Protein AF-A0A354HS27-F1 (afdb_monomer_lite)

Sequence (86 aa):
NIVKNPRILIPPTLAGAILAPFATVAFKLVNNPYGAGMGTSGLVGQIMTFEAMGFTWPVLWKVLLLHFAAPAIISLVLSELLRKLG

pLDDT: mean 88.55, std 6.07, range [61.75, 94.81]

Radius of gyration: 14.51 Å; chains: 1; bounding box: 39×22×40 Å

Secondary structure (DSSP, 8-state):
-TTT-GGGGHHHHHHHHHHHHIIIIIS-----HHHHT-TT-HHHHHHHHHHHH-S-HHHHHHHIIIIIIHHHHHHHHHHHHHHHH-

Foldseek 3Di:
DCVVPVCLVVLLVVLCVVLVCCCCPVVNQDFDPVLVPPVPVVCSRLVRSCVVVHDDPVSVVVCCVRVPVSSVVSSVVVVVVVVVVD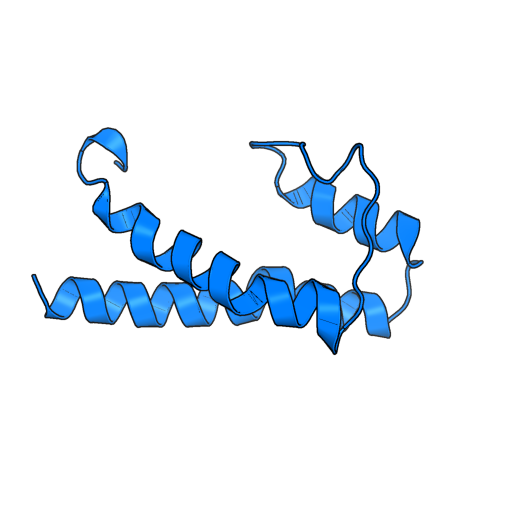

Structure (mmCIF, N/CA/C/O backbone):
data_AF-A0A354HS27-F1
#
_entry.id   AF-A0A354HS27-F1
#
loop_
_atom_site.group_PDB
_atom_site.id
_atom_site.type_symbol
_atom_site.label_atom_id
_atom_site.label_alt_id
_atom_site.label_comp_id
_atom_site.label_asym_id
_atom_site.label_entity_id
_atom_site.label_seq_id
_atom_site.pdbx_PDB_ins_code
_atom_site.Cartn_x
_atom_site.Cartn_y
_atom_site.Cartn_z
_atom_site.occupancy
_atom_site.B_iso_or_equiv
_atom_site.auth_seq_id
_atom_site.auth_comp_id
_atom_site.auth_asym_id
_atom_site.auth_atom_id
_atom_site.pdbx_PDB_model_num
ATOM 1 N N . ASN A 1 1 ? -6.559 9.029 18.109 1.00 68.00 1 ASN A N 1
ATOM 2 C CA . ASN A 1 1 ? -7.731 8.423 17.439 1.00 68.00 1 ASN A CA 1
ATOM 3 C C . ASN A 1 1 ? -7.614 6.897 17.420 1.00 68.00 1 ASN A C 1
ATOM 5 O O . ASN A 1 1 ? -8.402 6.262 18.097 1.00 68.00 1 ASN A O 1
ATOM 9 N N . ILE A 1 2 ? -6.552 6.313 16.838 1.00 82.31 2 ILE A N 1
ATOM 10 C CA . ILE A 1 2 ? -6.250 4.861 16.948 1.00 82.31 2 ILE A CA 1
ATOM 11 C C . ILE A 1 2 ? -6.098 4.404 18.407 1.00 82.31 2 ILE A C 1
ATOM 13 O O . ILE A 1 2 ? -6.702 3.423 18.812 1.00 82.31 2 ILE A O 1
ATOM 17 N N . VAL A 1 3 ? -5.369 5.173 19.224 1.00 84.44 3 VAL A N 1
ATOM 18 C CA . VAL A 1 3 ? -5.200 4.899 20.666 1.00 84.44 3 VAL A CA 1
ATOM 19 C C . VAL A 1 3 ? -6.539 4.855 21.421 1.00 84.44 3 VAL A C 1
ATOM 21 O O . VAL A 1 3 ? -6.667 4.137 22.401 1.00 84.44 3 VAL A O 1
ATOM 24 N N . LYS A 1 4 ? -7.551 5.608 20.960 1.00 85.88 4 LYS A N 1
ATOM 25 C CA . LYS A 1 4 ? -8.888 5.649 21.580 1.00 85.88 4 LYS A CA 1
ATOM 26 C C . LYS A 1 4 ? -9.826 4.571 21.027 1.00 85.88 4 LYS A C 1
ATOM 28 O O . LYS A 1 4 ? -10.708 4.119 21.742 1.00 85.88 4 LYS A O 1
ATOM 33 N N . ASN A 1 5 ? -9.652 4.173 19.768 1.00 86.00 5 ASN A N 1
ATOM 34 C CA . ASN A 1 5 ? -10.404 3.091 19.147 1.00 86.00 5 ASN A CA 1
ATOM 35 C C . ASN A 1 5 ? -9.498 2.305 18.181 1.00 86.00 5 ASN A C 1
ATOM 37 O O . ASN A 1 5 ? -9.394 2.674 17.009 1.00 86.00 5 ASN A O 1
ATOM 41 N N . PRO A 1 6 ? -8.865 1.209 18.638 1.00 86.56 6 PRO A N 1
ATOM 42 C CA . PRO A 1 6 ? -7.942 0.421 17.820 1.00 86.56 6 PRO A CA 1
ATOM 43 C C . PRO A 1 6 ? -8.600 -0.227 16.599 1.00 86.56 6 PRO A C 1
ATOM 45 O O . PRO A 1 6 ? -7.917 -0.551 15.632 1.00 86.56 6 PRO A O 1
ATOM 48 N N . ARG A 1 7 ? -9.931 -0.383 16.603 1.00 86.12 7 ARG A N 1
ATOM 49 C CA . ARG A 1 7 ? -10.679 -1.040 15.521 1.00 86.12 7 ARG A CA 1
ATOM 50 C C . ARG A 1 7 ? -10.523 -0.335 14.172 1.00 86.12 7 ARG A C 1
ATOM 52 O O . ARG A 1 7 ? -10.671 -0.976 13.140 1.00 86.12 7 ARG A O 1
ATOM 59 N N . ILE A 1 8 ? -10.153 0.949 14.159 1.00 87.00 8 ILE A N 1
ATOM 60 C CA . ILE A 1 8 ? -9.924 1.697 12.913 1.00 87.00 8 ILE A CA 1
ATOM 61 C C . ILE A 1 8 ? -8.670 1.241 12.146 1.00 87.00 8 ILE A C 1
ATOM 63 O O . ILE A 1 8 ? -8.515 1.609 10.986 1.00 87.00 8 ILE A O 1
ATOM 67 N N . LEU A 1 9 ? -7.781 0.450 12.764 1.00 90.06 9 LEU A N 1
ATOM 68 C CA . LEU A 1 9 ? -6.656 -0.198 12.075 1.00 90.06 9 LEU A CA 1
ATOM 69 C C . LEU A 1 9 ? -7.098 -1.403 11.240 1.00 90.06 9 LEU A C 1
ATOM 71 O O . LEU A 1 9 ? -6.418 -1.753 10.282 1.00 90.06 9 LEU A O 1
ATOM 75 N N . ILE A 1 10 ? -8.229 -2.030 11.573 1.00 90.12 10 ILE A N 1
ATOM 76 C CA . ILE A 1 10 ? -8.658 -3.274 10.926 1.00 90.12 10 ILE A CA 1
ATOM 77 C C . ILE A 1 10 ? -8.846 -3.076 9.411 1.00 90.12 10 ILE A C 1
ATOM 79 O O . ILE A 1 10 ? -8.258 -3.856 8.660 1.00 90.12 10 ILE A O 1
ATOM 83 N N . PRO A 1 11 ? -9.571 -2.041 8.928 1.00 91.88 11 PRO A N 1
ATOM 84 C CA . PRO A 1 11 ? -9.752 -1.843 7.492 1.00 91.88 11 PRO A CA 1
ATOM 85 C C . PRO A 1 11 ? -8.442 -1.671 6.698 1.00 91.88 11 PRO A C 1
ATOM 87 O O . PRO A 1 11 ? -8.240 -2.434 5.749 1.00 91.88 11 PRO A O 1
ATOM 90 N N . PRO A 1 12 ? -7.513 -0.755 7.059 1.00 91.06 12 PRO A N 1
ATOM 91 C CA . PRO A 1 12 ? -6.271 -0.592 6.304 1.00 91.06 12 PRO A CA 1
ATOM 92 C C . PRO A 1 12 ? -5.317 -1.788 6.444 1.00 91.06 12 PRO A C 1
ATOM 94 O O . PRO A 1 12 ? -4.653 -2.142 5.469 1.00 91.06 12 PRO A O 1
ATOM 97 N N . THR A 1 13 ? -5.254 -2.449 7.606 1.00 92.50 13 THR A N 1
ATOM 98 C CA . THR A 1 13 ? -4.398 -3.633 7.789 1.00 92.50 13 THR A CA 1
ATOM 99 C C . THR A 1 13 ? -4.893 -4.815 6.960 1.00 92.50 13 THR A C 1
ATOM 101 O O . THR A 1 13 ? -4.092 -5.476 6.298 1.00 92.50 13 THR A O 1
ATOM 104 N N . LEU A 1 14 ? -6.206 -5.062 6.942 1.00 93.19 14 LEU A N 1
ATOM 105 C CA . LEU A 1 14 ? -6.782 -6.143 6.146 1.00 93.19 14 LEU A CA 1
ATOM 106 C C . LEU A 1 14 ? -6.651 -5.863 4.643 1.00 93.19 14 LEU A C 1
ATOM 108 O O . LEU A 1 14 ? -6.303 -6.769 3.888 1.00 93.19 14 LEU A O 1
ATOM 112 N N . ALA A 1 15 ? -6.835 -4.611 4.212 1.00 93.50 15 ALA A N 1
ATOM 113 C CA . ALA A 1 15 ? -6.583 -4.212 2.828 1.00 93.50 15 ALA A CA 1
ATOM 114 C C . ALA A 1 15 ? -5.137 -4.517 2.394 1.00 93.50 15 ALA A C 1
ATOM 116 O O . ALA A 1 15 ? -4.924 -5.107 1.334 1.00 93.50 15 ALA A O 1
ATOM 117 N N . GLY A 1 16 ? -4.149 -4.182 3.232 1.00 91.38 16 GLY A N 1
ATOM 118 C CA . GLY A 1 16 ? -2.741 -4.497 2.972 1.00 91.38 16 GLY A CA 1
ATOM 119 C C . GLY A 1 16 ? -2.464 -6.002 2.911 1.00 91.38 16 GLY A C 1
ATOM 120 O O . GLY A 1 16 ? -1.805 -6.467 1.983 1.00 91.38 16 GLY A O 1
ATOM 121 N N . ALA A 1 17 ? -3.015 -6.774 3.852 1.00 92.75 17 ALA A N 1
ATOM 122 C CA . ALA A 1 17 ? -2.849 -8.228 3.888 1.00 92.75 17 ALA A CA 1
ATOM 123 C C . ALA A 1 17 ? -3.436 -8.919 2.645 1.00 92.75 17 ALA A C 1
ATOM 125 O O . ALA A 1 17 ? -2.820 -9.834 2.101 1.00 92.75 17 ALA A O 1
ATOM 126 N N . ILE A 1 18 ? -4.593 -8.452 2.165 1.00 92.75 18 ILE A N 1
ATOM 127 C CA . ILE A 1 18 ? -5.228 -8.970 0.947 1.00 92.75 18 IL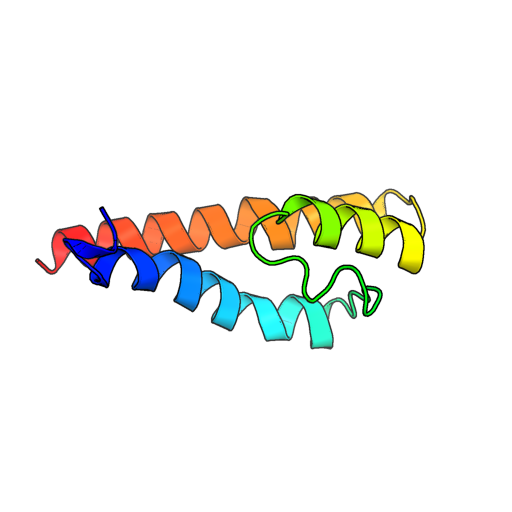E A CA 1
ATOM 128 C C . ILE A 1 18 ? -4.394 -8.628 -0.288 1.00 92.75 18 ILE A C 1
ATOM 130 O O . ILE A 1 18 ? -4.233 -9.476 -1.159 1.00 92.75 18 ILE A O 1
ATOM 134 N N . LEU A 1 19 ? -3.855 -7.408 -0.377 1.00 93.44 19 LEU A N 1
ATOM 135 C CA . LEU A 1 19 ? -3.125 -6.941 -1.561 1.00 93.44 19 LEU A CA 1
ATOM 136 C C . LEU A 1 19 ? -1.678 -7.442 -1.648 1.00 93.44 19 LEU A C 1
ATOM 138 O O . LEU A 1 19 ? -1.130 -7.514 -2.750 1.00 93.44 19 LEU A O 1
ATOM 142 N N . ALA A 1 20 ? -1.071 -7.838 -0.529 1.00 90.94 20 ALA A N 1
ATOM 143 C CA . ALA A 1 20 ? 0.295 -8.359 -0.470 1.00 90.94 20 ALA A CA 1
ATOM 144 C C . ALA A 1 20 ? 0.595 -9.508 -1.468 1.00 90.94 20 ALA A C 1
ATOM 146 O O . ALA A 1 20 ? 1.579 -9.397 -2.210 1.00 90.94 20 ALA A O 1
ATOM 147 N N . PRO A 1 21 ? -0.215 -10.585 -1.575 1.00 91.69 21 PRO A N 1
ATOM 148 C CA . PRO A 1 21 ? 0.017 -11.647 -2.559 1.00 91.69 21 PRO A CA 1
ATOM 149 C C . PRO A 1 21 ? -0.160 -11.176 -4.008 1.00 91.69 21 PRO A C 1
ATOM 151 O O . PRO A 1 21 ? 0.556 -11.643 -4.893 1.00 91.69 21 PRO A O 1
ATOM 154 N N . PHE A 1 22 ? -1.052 -10.217 -4.276 1.00 92.12 22 PHE A N 1
ATOM 155 C CA . PHE A 1 22 ? -1.190 -9.659 -5.624 1.00 92.12 22 PHE A CA 1
ATOM 156 C C . PHE A 1 22 ? 0.061 -8.869 -6.009 1.00 92.12 22 PHE A C 1
ATOM 158 O O . PHE A 1 22 ? 0.623 -9.097 -7.079 1.00 92.12 22 PHE A O 1
ATOM 165 N N . ALA A 1 23 ? 0.547 -7.995 -5.126 1.00 89.31 23 ALA A N 1
ATOM 166 C CA . ALA A 1 23 ? 1.749 -7.207 -5.380 1.00 89.31 23 ALA A CA 1
ATOM 167 C C . ALA A 1 23 ? 2.991 -8.089 -5.605 1.00 89.31 23 ALA A C 1
ATOM 169 O O . ALA A 1 23 ? 3.736 -7.863 -6.558 1.00 89.31 23 ALA A O 1
ATOM 170 N N . THR A 1 24 ? 3.188 -9.116 -4.775 1.00 89.25 24 THR A N 1
ATOM 171 C CA . THR A 1 24 ? 4.416 -9.932 -4.773 1.00 89.25 24 THR A CA 1
ATOM 172 C C . THR A 1 24 ? 4.378 -11.115 -5.742 1.00 89.25 24 THR A C 1
ATOM 174 O O . THR A 1 24 ? 5.336 -11.326 -6.481 1.00 89.25 24 THR A O 1
ATOM 177 N N . VAL A 1 25 ? 3.282 -11.878 -5.788 1.00 89.75 25 VAL A N 1
ATOM 178 C CA . VAL A 1 25 ? 3.202 -13.121 -6.576 1.00 89.75 25 VAL A CA 1
ATOM 179 C C . VAL A 1 25 ? 2.655 -12.857 -7.975 1.00 89.75 25 VAL A C 1
ATOM 181 O O . VAL A 1 25 ? 3.250 -13.301 -8.958 1.00 89.75 25 VAL A O 1
ATOM 184 N N . ALA A 1 26 ? 1.546 -12.118 -8.082 1.00 87.50 26 ALA A N 1
ATOM 185 C CA . ALA A 1 26 ? 0.881 -11.895 -9.368 1.00 87.50 26 ALA A CA 1
ATOM 186 C C . ALA A 1 26 ? 1.592 -10.827 -10.212 1.00 87.50 26 ALA A C 1
ATOM 188 O O . ALA A 1 26 ? 1.874 -11.044 -11.390 1.00 87.50 26 ALA A O 1
ATOM 189 N N . PHE A 1 27 ? 1.912 -9.678 -9.610 1.00 87.94 27 PHE A N 1
ATOM 190 C CA . PHE A 1 27 ? 2.498 -8.540 -10.323 1.00 87.94 27 PHE A CA 1
ATOM 191 C C . PHE A 1 27 ? 4.019 -8.436 -10.207 1.00 87.94 27 PHE A C 1
ATOM 193 O O . PHE A 1 27 ? 4.610 -7.650 -10.958 1.00 87.94 27 PHE A O 1
ATOM 200 N N . LYS A 1 28 ? 4.628 -9.235 -9.315 1.00 90.25 28 LYS A N 1
ATOM 201 C CA . LYS A 1 28 ? 6.074 -9.293 -9.050 1.00 90.25 28 LYS A CA 1
ATOM 202 C C . LYS A 1 28 ? 6.689 -7.902 -8.880 1.00 90.25 28 LYS A C 1
ATOM 204 O O . LYS A 1 28 ? 7.727 -7.598 -9.465 1.00 90.25 28 LYS A O 1
ATOM 209 N N . LEU A 1 29 ? 6.005 -7.039 -8.129 1.00 88.81 29 LEU A N 1
ATOM 210 C CA . LEU A 1 29 ? 6.516 -5.718 -7.791 1.00 88.81 29 LEU A CA 1
ATOM 211 C C . LEU A 1 29 ? 7.720 -5.872 -6.866 1.00 88.81 29 LEU A C 1
ATOM 213 O O . LEU A 1 29 ? 7.644 -6.562 -5.849 1.00 88.81 29 LEU A O 1
ATOM 217 N N . VAL A 1 30 ? 8.820 -5.226 -7.236 1.00 88.31 30 VAL A N 1
ATOM 218 C CA . VAL A 1 30 ? 10.061 -5.234 -6.465 1.00 88.31 30 VAL A CA 1
ATOM 219 C C . VAL A 1 30 ? 10.356 -3.839 -5.944 1.00 88.31 30 VAL A C 1
ATOM 221 O O . VAL A 1 30 ? 10.090 -2.837 -6.602 1.00 88.31 30 VAL A O 1
ATOM 224 N N . ASN A 1 31 ? 10.907 -3.799 -4.741 1.00 87.50 31 ASN A N 1
ATOM 225 C CA . ASN A 1 31 ? 11.317 -2.587 -4.052 1.00 87.50 31 ASN A CA 1
ATOM 226 C C . ASN A 1 31 ? 12.741 -2.790 -3.522 1.00 87.50 31 ASN A C 1
ATOM 228 O O . ASN A 1 31 ? 13.204 -3.930 -3.418 1.00 87.50 31 ASN A O 1
ATOM 232 N N . ASN A 1 32 ? 13.435 -1.712 -3.177 1.00 86.12 32 ASN A N 1
ATOM 233 C CA . ASN A 1 32 ? 14.734 -1.803 -2.530 1.00 86.12 32 ASN A CA 1
ATOM 234 C C . ASN A 1 32 ? 14.589 -1.965 -0.994 1.00 86.12 32 ASN A C 1
ATOM 236 O O . ASN A 1 32 ? 13.558 -1.609 -0.411 1.00 86.12 32 ASN A O 1
ATOM 240 N N . PRO A 1 33 ? 15.618 -2.498 -0.306 1.00 82.25 33 PRO A N 1
ATOM 241 C CA . PRO A 1 33 ? 15.582 -2.681 1.148 1.00 82.25 33 PRO A CA 1
ATOM 242 C C . PRO A 1 33 ? 15.412 -1.373 1.931 1.00 82.25 33 PRO A C 1
ATOM 244 O O . PRO A 1 33 ? 14.773 -1.364 2.981 1.00 82.25 33 PRO A O 1
ATOM 247 N N . TYR A 1 34 ? 15.945 -0.264 1.408 1.00 79.62 34 TYR A N 1
ATOM 248 C CA . TYR A 1 34 ? 15.849 1.057 2.033 1.00 79.62 34 TYR A CA 1
ATOM 249 C C . TYR A 1 34 ? 14.408 1.594 2.048 1.00 79.62 34 TYR A C 1
ATOM 251 O O . TYR A 1 34 ? 13.998 2.226 3.017 1.00 79.62 34 TYR A O 1
ATOM 259 N N . GLY A 1 35 ? 13.616 1.309 1.012 1.00 76.81 35 GLY A N 1
ATOM 260 C CA . GLY A 1 35 ? 12.236 1.759 0.844 1.00 76.81 35 GLY A CA 1
ATOM 261 C C . GLY A 1 35 ? 11.204 0.896 1.562 1.00 76.81 35 GLY A C 1
ATOM 262 O O . GLY A 1 35 ? 10.152 1.405 1.951 1.00 76.81 35 GLY A O 1
ATOM 263 N N . ALA A 1 36 ? 11.499 -0.387 1.787 1.00 74.88 36 ALA A N 1
ATOM 264 C CA . ALA A 1 36 ? 10.577 -1.333 2.420 1.00 74.88 36 ALA A CA 1
ATOM 265 C C . ALA A 1 36 ? 10.339 -1.066 3.924 1.00 74.88 36 ALA A C 1
ATOM 267 O O . ALA A 1 36 ? 9.329 -1.506 4.470 1.00 74.88 36 ALA A O 1
ATOM 268 N N . GLY A 1 37 ? 11.248 -0.341 4.590 1.00 74.31 37 GLY A N 1
ATOM 269 C CA . GLY A 1 37 ? 11.249 -0.125 6.046 1.00 74.31 37 GLY A CA 1
ATOM 270 C C . GLY A 1 37 ? 11.033 1.319 6.511 1.00 74.31 37 GLY A C 1
ATOM 271 O O . GLY A 1 37 ? 11.232 1.614 7.684 1.00 74.31 37 GLY A O 1
ATOM 272 N N . MET A 1 38 ? 10.628 2.227 5.621 1.00 81.31 38 MET A N 1
ATOM 273 C CA . MET A 1 38 ? 10.601 3.683 5.863 1.00 81.31 38 MET A CA 1
ATOM 274 C C . MET A 1 38 ? 9.570 4.178 6.899 1.00 81.31 38 MET A C 1
ATOM 276 O O . MET A 1 38 ? 9.515 5.370 7.205 1.00 81.31 38 MET A O 1
ATOM 280 N N . GLY A 1 39 ? 8.744 3.288 7.454 1.00 78.50 39 GLY A N 1
ATOM 281 C CA . GLY A 1 39 ? 7.786 3.619 8.507 1.00 78.50 39 GLY A CA 1
ATOM 282 C C . GLY A 1 39 ? 6.767 4.673 8.066 1.00 78.50 39 GLY A C 1
ATOM 283 O O . GLY A 1 39 ? 5.908 4.408 7.228 1.00 78.50 39 GLY A O 1
ATOM 284 N N . THR A 1 40 ? 6.842 5.872 8.645 1.00 77.06 40 THR A N 1
ATOM 285 C CA . THR A 1 40 ? 5.903 6.976 8.377 1.00 77.06 40 THR A CA 1
ATOM 286 C C . THR A 1 40 ? 6.110 7.638 7.013 1.00 77.06 40 THR A C 1
ATOM 288 O O . THR A 1 40 ? 5.191 8.280 6.502 1.00 77.06 40 THR A O 1
ATOM 291 N N . SER A 1 41 ? 7.267 7.448 6.374 1.00 81.88 41 SER A N 1
ATOM 292 C CA . SER A 1 41 ? 7.558 7.968 5.034 1.00 81.88 41 SER A CA 1
ATOM 293 C C . SER A 1 41 ? 6.991 7.058 3.936 1.00 81.88 41 SER A C 1
ATOM 295 O O . SER A 1 41 ? 7.712 6.561 3.071 1.00 81.88 41 SER A O 1
ATOM 297 N N . GLY A 1 42 ? 5.672 6.851 3.955 1.00 80.44 42 GLY A N 1
ATOM 298 C CA . GLY A 1 42 ? 4.985 5.864 3.111 1.00 80.44 42 GLY A CA 1
ATOM 299 C C . GLY A 1 42 ? 5.141 6.067 1.597 1.00 80.44 42 GLY A C 1
ATOM 300 O O . GLY A 1 42 ? 5.117 5.096 0.844 1.00 80.44 42 GLY A O 1
ATOM 301 N N . LEU A 1 43 ? 5.367 7.302 1.133 1.00 87.19 43 LEU A N 1
ATOM 302 C CA . LEU A 1 43 ? 5.600 7.576 -0.292 1.00 87.19 43 LEU A CA 1
ATOM 303 C C . LEU A 1 43 ? 6.947 7.047 -0.796 1.00 87.19 43 LEU A C 1
ATOM 305 O O . LEU A 1 43 ? 7.087 6.782 -1.990 1.00 87.19 43 LEU A O 1
ATOM 309 N N . VAL A 1 44 ? 7.924 6.842 0.089 1.00 89.38 44 VAL A N 1
ATOM 310 C CA . VAL A 1 44 ? 9.261 6.414 -0.332 1.00 89.38 44 VAL A CA 1
ATOM 311 C C . VAL A 1 44 ? 9.256 4.989 -0.858 1.00 89.38 44 VAL A C 1
ATOM 313 O O . VAL A 1 44 ? 9.927 4.724 -1.848 1.00 89.38 44 VAL A O 1
ATOM 316 N N . GLY A 1 45 ? 8.407 4.105 -0.330 1.00 89.06 45 GLY A N 1
ATOM 317 C CA . GLY A 1 45 ? 8.238 2.771 -0.907 1.00 89.06 45 GLY A CA 1
ATOM 318 C C . GLY A 1 45 ? 7.859 2.814 -2.396 1.00 89.06 45 GLY A C 1
ATOM 319 O O . GLY A 1 45 ? 8.376 2.027 -3.184 1.00 89.06 45 GLY A O 1
ATOM 320 N N . GLN A 1 46 ? 7.024 3.770 -2.813 1.00 90.81 46 GLN A N 1
ATOM 321 C CA . GLN A 1 46 ? 6.609 3.888 -4.216 1.00 90.81 46 GLN A CA 1
ATOM 322 C C . GLN A 1 46 ? 7.722 4.436 -5.099 1.00 90.81 46 GLN A C 1
ATOM 324 O O . GLN A 1 46 ? 7.984 3.886 -6.165 1.00 90.81 46 GLN A O 1
ATOM 329 N N . ILE A 1 47 ? 8.420 5.472 -4.630 1.00 91.50 47 ILE A N 1
ATOM 330 C CA . ILE A 1 47 ? 9.556 6.068 -5.346 1.00 91.50 47 ILE A CA 1
ATOM 331 C C . ILE A 1 47 ? 10.646 5.015 -5.580 1.00 91.50 47 ILE A C 1
ATOM 333 O O . ILE A 1 47 ? 11.122 4.864 -6.701 1.00 91.50 47 ILE A O 1
ATOM 337 N N . MET A 1 48 ? 10.974 4.228 -4.555 1.00 91.75 48 MET A N 1
ATOM 338 C CA . MET A 1 48 ? 11.979 3.166 -4.650 1.00 91.75 48 MET A CA 1
ATOM 339 C C . MET A 1 48 ? 11.517 1.990 -5.534 1.00 91.75 48 MET A C 1
ATOM 341 O O . MET A 1 48 ? 12.338 1.332 -6.167 1.00 91.75 48 MET A O 1
ATOM 345 N N . THR A 1 49 ? 10.205 1.749 -5.652 1.00 91.50 49 THR A N 1
ATOM 346 C CA . THR A 1 49 ? 9.651 0.780 -6.620 1.00 91.50 49 THR A CA 1
ATOM 347 C C . THR A 1 49 ? 9.860 1.257 -8.060 1.00 91.50 49 THR A C 1
ATOM 349 O O . THR A 1 49 ? 10.249 0.468 -8.920 1.00 91.50 49 THR A O 1
ATOM 352 N N . PHE A 1 50 ? 9.654 2.550 -8.338 1.00 93.00 50 PHE A N 1
ATOM 353 C CA . PHE A 1 50 ? 9.959 3.129 -9.652 1.00 93.00 50 PHE A CA 1
ATOM 354 C C . PHE A 1 50 ? 11.452 3.129 -9.963 1.00 93.00 50 PHE A C 1
ATOM 356 O O . PHE A 1 50 ? 11.832 2.865 -11.100 1.00 93.00 50 PHE A O 1
ATOM 363 N N . GLU A 1 51 ? 12.295 3.384 -8.965 1.00 92.31 51 GLU A N 1
ATOM 364 C CA . GLU A 1 51 ? 13.745 3.279 -9.113 1.00 92.31 51 GLU A CA 1
ATOM 365 C C . GLU A 1 51 ? 14.166 1.840 -9.456 1.00 92.31 51 GLU A C 1
ATOM 367 O O . GLU A 1 51 ? 14.926 1.631 -10.398 1.00 92.31 51 GLU A O 1
ATOM 372 N N . ALA A 1 52 ? 13.620 0.839 -8.755 1.00 90.38 52 ALA A N 1
ATOM 373 C CA . ALA A 1 52 ? 13.982 -0.567 -8.943 1.00 90.38 52 ALA A CA 1
ATOM 374 C C . ALA A 1 52 ? 13.422 -1.191 -10.236 1.00 90.38 52 ALA A C 1
ATOM 376 O O . ALA A 1 52 ? 14.072 -2.045 -10.838 1.00 90.38 52 ALA A O 1
ATOM 377 N N . MET A 1 53 ? 12.213 -0.807 -10.659 1.00 91.62 53 MET A N 1
ATOM 378 C CA . MET A 1 53 ? 11.531 -1.388 -11.830 1.00 91.62 53 MET A CA 1
ATOM 379 C C . MET A 1 53 ? 11.603 -0.518 -13.091 1.00 91.62 53 MET A C 1
ATOM 381 O O . MET A 1 53 ? 11.207 -0.963 -14.170 1.00 91.62 53 MET A O 1
ATOM 385 N N . GLY A 1 54 ? 12.081 0.718 -12.959 1.00 92.25 54 GLY A N 1
ATOM 386 C CA . GLY A 1 54 ? 12.100 1.725 -14.010 1.00 92.25 54 GLY A CA 1
ATOM 387 C C . GLY A 1 54 ? 10.822 2.569 -14.084 1.00 92.25 54 GLY A C 1
ATOM 388 O O . GLY A 1 54 ? 9.704 2.124 -13.806 1.00 92.25 54 GLY A O 1
ATOM 389 N N . PHE A 1 55 ? 10.992 3.812 -14.540 1.00 92.44 55 PHE A N 1
ATOM 390 C CA . PHE A 1 55 ? 9.918 4.786 -14.746 1.00 92.44 55 PHE A CA 1
ATOM 391 C C . PHE A 1 55 ? 9.167 4.511 -16.053 1.00 92.44 55 PHE A C 1
ATOM 393 O O . PHE A 1 55 ? 9.338 5.201 -17.056 1.00 92.44 55 PHE A O 1
ATOM 400 N N . THR A 1 56 ? 8.338 3.469 -16.050 1.00 94.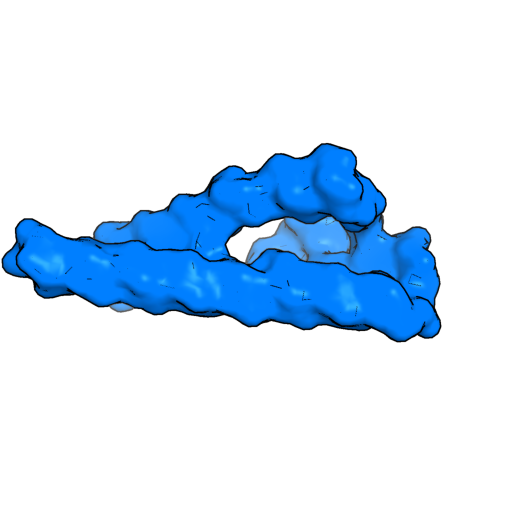25 56 THR A N 1
ATOM 401 C CA . THR A 1 56 ? 7.545 3.064 -17.217 1.00 94.25 56 THR A CA 1
ATOM 402 C C . THR A 1 56 ? 6.044 3.159 -16.942 1.00 94.25 56 THR A C 1
ATOM 404 O O . THR A 1 56 ? 5.588 2.986 -15.808 1.00 94.25 56 THR A O 1
ATOM 407 N N . TRP A 1 57 ? 5.250 3.388 -17.994 1.00 93.38 57 TRP A N 1
ATOM 408 C CA . TRP A 1 57 ? 3.784 3.429 -17.905 1.00 93.38 57 TRP A CA 1
ATOM 409 C C . TRP A 1 57 ? 3.168 2.189 -17.230 1.00 93.38 57 TRP A C 1
ATOM 411 O O . TRP A 1 57 ? 2.295 2.362 -16.379 1.00 93.38 57 TRP A O 1
ATOM 421 N N . PRO A 1 58 ? 3.611 0.945 -17.516 1.00 93.00 58 PRO A N 1
ATOM 422 C CA . PRO A 1 58 ? 3.077 -0.233 -16.834 1.00 93.00 58 PRO A CA 1
ATOM 423 C C . PRO A 1 58 ? 3.339 -0.240 -15.323 1.00 93.00 58 PRO A C 1
ATOM 425 O O . PRO A 1 58 ? 2.471 -0.662 -14.560 1.00 93.00 58 PRO A O 1
ATOM 428 N N . VAL A 1 59 ? 4.511 0.223 -14.874 1.00 92.12 59 VAL A N 1
ATOM 429 C CA . VAL A 1 59 ? 4.841 0.302 -13.439 1.00 92.12 59 VAL A CA 1
ATOM 430 C C . VAL A 1 59 ? 3.981 1.364 -12.760 1.00 92.12 59 VAL A C 1
ATOM 432 O O . VAL A 1 59 ? 3.430 1.102 -11.692 1.00 92.12 59 VAL A O 1
ATOM 435 N N . LEU A 1 60 ? 3.771 2.511 -13.414 1.00 93.19 60 LEU A N 1
ATOM 436 C CA . LEU A 1 60 ? 2.902 3.576 -12.906 1.00 93.19 60 LEU A CA 1
ATOM 437 C C . LEU A 1 60 ? 1.479 3.076 -12.653 1.00 93.19 60 LEU A C 1
ATOM 439 O O . LEU A 1 60 ? 0.939 3.284 -11.566 1.00 93.19 60 LEU A O 1
ATOM 443 N N . TRP A 1 61 ? 0.898 2.361 -13.617 1.00 93.31 61 TRP A N 1
ATOM 444 C CA . TRP A 1 61 ? -0.445 1.805 -13.468 1.00 93.31 61 TRP A CA 1
ATOM 445 C C . TRP A 1 61 ? -0.535 0.767 -12.350 1.00 93.31 61 TRP A C 1
ATOM 447 O O . TRP A 1 61 ? -1.478 0.810 -11.560 1.00 93.31 61 TRP A O 1
ATOM 457 N N . LYS A 1 62 ? 0.456 -0.127 -12.229 1.00 92.31 62 LYS A N 1
ATOM 458 C CA . LYS A 1 62 ? 0.506 -1.098 -11.125 1.00 92.31 62 LYS A CA 1
ATOM 459 C C . LYS A 1 62 ? 0.590 -0.402 -9.768 1.00 92.31 62 LYS A C 1
ATOM 461 O O . LYS A 1 62 ? -0.120 -0.797 -8.847 1.00 92.31 62 LYS A O 1
ATOM 466 N N . VAL A 1 63 ? 1.420 0.636 -9.645 1.00 92.88 63 VAL A N 1
ATOM 467 C CA . VAL A 1 63 ? 1.580 1.398 -8.401 1.00 92.88 63 VAL A CA 1
ATOM 468 C C . VAL A 1 63 ? 0.289 2.122 -8.028 1.00 92.88 63 VAL A C 1
ATOM 470 O O . VAL A 1 63 ? -0.186 1.963 -6.905 1.00 92.88 63 VAL A O 1
ATOM 473 N N . LEU A 1 64 ? -0.320 2.856 -8.960 1.00 93.31 64 LEU A N 1
ATOM 474 C CA . LEU A 1 64 ? -1.582 3.560 -8.714 1.00 93.31 64 LEU A CA 1
ATOM 475 C C . LEU A 1 64 ? -2.700 2.600 -8.297 1.00 93.31 64 LEU A C 1
ATOM 477 O O . LEU A 1 64 ? -3.441 2.879 -7.351 1.00 93.31 64 LEU A O 1
ATOM 481 N N . LEU A 1 65 ? -2.799 1.452 -8.966 1.00 93.06 65 LEU A N 1
ATOM 482 C CA . LEU A 1 65 ? -3.849 0.481 -8.695 1.00 93.06 65 LEU A CA 1
ATOM 483 C C . LEU A 1 65 ? -3.632 -0.225 -7.351 1.00 93.06 65 LEU A C 1
ATOM 485 O O . LEU A 1 65 ? -4.555 -0.270 -6.544 1.00 93.06 65 LEU A O 1
ATOM 489 N N . LEU A 1 66 ? -2.430 -0.742 -7.082 1.00 91.50 66 LEU A N 1
ATOM 490 C CA . LEU A 1 66 ? -2.175 -1.595 -5.913 1.00 91.50 66 LEU A CA 1
ATOM 491 C C . LEU A 1 66 ? -1.811 -0.837 -4.636 1.00 91.50 66 LEU A C 1
ATOM 493 O O . LEU A 1 66 ? -2.064 -1.358 -3.553 1.00 91.50 66 LEU A O 1
ATOM 497 N N . HIS A 1 67 ? -1.246 0.367 -4.727 1.00 90.50 67 HIS A N 1
ATOM 498 C CA . HIS A 1 67 ? -0.826 1.126 -3.543 1.00 90.50 67 HIS A CA 1
ATOM 499 C C . HIS A 1 67 ? -1.789 2.246 -3.151 1.00 90.50 67 HIS A C 1
ATOM 501 O O . HIS A 1 67 ? -1.747 2.691 -2.007 1.00 90.50 67 HIS A O 1
ATOM 507 N N . PHE A 1 68 ? -2.679 2.671 -4.055 1.00 91.44 68 PHE A N 1
ATOM 508 C CA . PHE A 1 68 ? -3.642 3.741 -3.781 1.00 91.44 68 PHE A CA 1
ATOM 509 C C . PHE A 1 68 ? -5.087 3.287 -3.983 1.00 91.44 68 PHE A C 1
ATOM 511 O O . PHE A 1 68 ? -5.844 3.235 -3.016 1.00 91.44 68 PHE A O 1
ATOM 518 N N . ALA A 1 69 ? -5.477 2.926 -5.209 1.00 94.62 69 ALA A N 1
ATOM 519 C CA . ALA A 1 69 ? -6.884 2.703 -5.544 1.00 94.62 69 ALA A CA 1
ATOM 520 C C . ALA A 1 69 ? -7.479 1.468 -4.846 1.00 94.62 69 ALA A C 1
ATOM 522 O O . ALA A 1 69 ? -8.459 1.583 -4.110 1.00 94.62 69 ALA A O 1
ATOM 523 N N . ALA A 1 70 ? -6.877 0.293 -5.031 1.00 93.50 70 ALA A N 1
ATOM 524 C CA . ALA A 1 70 ? -7.350 -0.944 -4.421 1.00 93.50 70 ALA A CA 1
ATOM 525 C C . ALA A 1 70 ? -7.363 -0.895 -2.880 1.00 93.50 70 ALA A C 1
ATOM 527 O O . ALA A 1 70 ? -8.402 -1.224 -2.303 1.00 93.50 70 ALA A O 1
ATOM 528 N N . PRO A 1 71 ? -6.295 -0.451 -2.182 1.00 92.94 71 PRO A N 1
ATOM 529 C CA . PRO A 1 71 ? -6.327 -0.395 -0.724 1.00 92.94 71 PRO A CA 1
ATOM 530 C C . PRO A 1 71 ? -7.332 0.639 -0.210 1.00 92.94 71 PRO A C 1
ATOM 532 O O . PRO A 1 71 ? -7.972 0.385 0.809 1.00 92.94 71 PRO A O 1
ATOM 535 N N . ALA A 1 72 ? -7.537 1.759 -0.916 1.00 93.06 72 ALA A N 1
ATOM 536 C CA . ALA A 1 72 ? -8.566 2.732 -0.558 1.00 93.06 72 ALA A CA 1
ATOM 537 C C . ALA A 1 72 ? -9.977 2.140 -0.675 1.00 93.06 72 ALA A C 1
ATOM 539 O O . ALA A 1 72 ? -10.757 2.251 0.268 1.00 93.06 72 ALA A O 1
ATOM 540 N N . ILE A 1 73 ? -10.290 1.462 -1.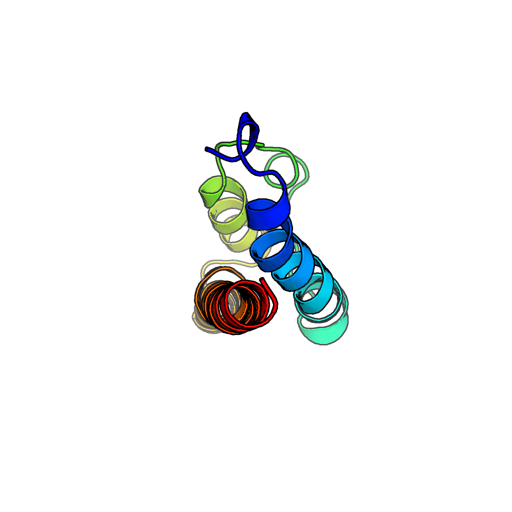785 1.00 94.81 73 ILE A N 1
ATOM 541 C CA . ILE A 1 73 ? -11.602 0.831 -1.996 1.00 94.81 73 ILE A CA 1
ATOM 542 C C . ILE A 1 73 ? -11.857 -0.244 -0.934 1.00 94.81 73 ILE A C 1
ATOM 544 O O . ILE A 1 73 ? -12.895 -0.218 -0.275 1.00 94.81 73 ILE A O 1
ATOM 548 N N . ILE A 1 74 ? -10.902 -1.156 -0.720 1.00 93.31 74 ILE A N 1
ATOM 549 C CA . ILE A 1 74 ? -11.050 -2.243 0.259 1.00 93.31 74 ILE A CA 1
ATOM 550 C C . ILE A 1 74 ? -11.206 -1.671 1.673 1.00 93.31 74 ILE A C 1
ATOM 552 O O . ILE A 1 74 ? -12.106 -2.077 2.406 1.00 93.31 74 ILE A O 1
ATOM 556 N N . SER A 1 75 ? -10.376 -0.695 2.049 1.00 92.81 75 SER A N 1
ATOM 557 C CA . SER A 1 75 ? -10.443 -0.062 3.368 1.00 92.81 75 SER A CA 1
ATOM 558 C C . SER A 1 75 ? -11.764 0.686 3.585 1.00 92.81 75 SER A C 1
ATOM 560 O O . SER A 1 75 ? -12.348 0.581 4.662 1.00 92.81 75 SER A O 1
ATOM 562 N N . LEU A 1 76 ? -12.291 1.388 2.575 1.00 92.88 76 LEU A N 1
ATOM 563 C CA . LEU A 1 76 ? -13.583 2.077 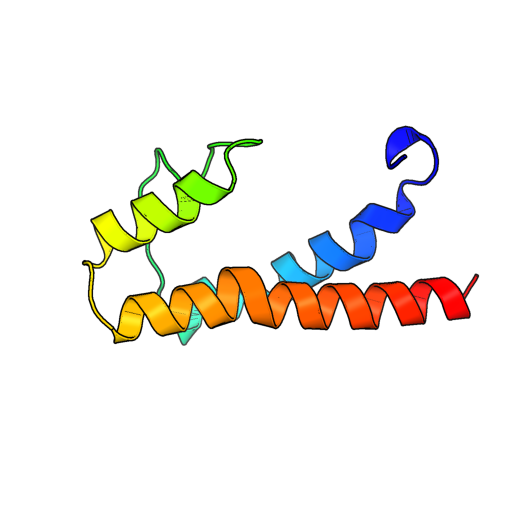2.675 1.00 92.88 76 LEU A CA 1
ATOM 564 C C . LEU A 1 76 ? -14.740 1.091 2.854 1.00 92.88 76 LEU A C 1
ATOM 566 O O . LEU A 1 76 ? -15.524 1.250 3.788 1.00 92.88 76 LEU A O 1
ATOM 570 N N . VAL A 1 77 ? -14.799 0.037 2.035 1.00 93.19 77 VAL A N 1
ATOM 571 C CA . VAL A 1 77 ? -15.837 -1.001 2.143 1.00 93.19 77 VAL A CA 1
ATOM 572 C C . VAL A 1 77 ? -15.789 -1.676 3.516 1.00 93.19 77 VAL A C 1
ATOM 574 O O . VAL A 1 77 ? -16.812 -1.795 4.189 1.00 93.19 77 VAL A O 1
ATOM 577 N N . LEU A 1 78 ? -14.599 -2.069 3.979 1.00 91.19 78 LEU A N 1
ATOM 578 C CA . LEU A 1 78 ? -14.428 -2.684 5.298 1.00 91.19 78 LEU A CA 1
ATOM 579 C C . LEU A 1 78 ? -14.773 -1.724 6.441 1.00 91.19 78 LEU A C 1
ATOM 581 O O . LEU A 1 78 ? -15.362 -2.144 7.436 1.00 91.19 78 LEU A O 1
ATOM 585 N N . SER A 1 79 ? -14.430 -0.443 6.306 1.00 90.75 79 SER A N 1
ATOM 586 C CA . SER A 1 79 ? -14.773 0.593 7.283 1.00 90.75 79 SER A CA 1
ATOM 587 C C . SER A 1 79 ? -16.287 0.778 7.391 1.00 90.75 79 SER A C 1
ATOM 589 O O . SER A 1 79 ? -16.820 0.819 8.499 1.00 90.75 79 SER A O 1
ATOM 591 N N . GLU A 1 80 ? -17.007 0.822 6.268 1.00 91.50 80 GLU A N 1
ATOM 592 C CA . GLU A 1 80 ? -18.470 0.908 6.269 1.00 91.50 80 GLU A CA 1
ATOM 593 C C . GLU A 1 80 ? -19.130 -0.325 6.888 1.00 91.50 80 GLU A C 1
ATOM 595 O O . GLU A 1 80 ? -20.058 -0.185 7.685 1.00 91.50 80 GLU A O 1
ATOM 600 N N . LEU A 1 81 ? -18.639 -1.527 6.577 1.00 88.69 81 LEU A N 1
ATOM 601 C CA . LEU A 1 81 ? -19.137 -2.764 7.182 1.00 88.69 81 LEU A CA 1
ATOM 602 C C . LEU A 1 81 ? -18.910 -2.780 8.696 1.00 88.69 81 LEU A C 1
ATOM 604 O O . LEU A 1 81 ? -19.825 -3.093 9.456 1.00 88.69 81 LEU A O 1
ATOM 608 N N . LEU A 1 82 ? -17.721 -2.379 9.146 1.00 87.50 82 LEU A N 1
ATOM 609 C CA . LEU A 1 82 ? -17.385 -2.320 10.566 1.00 87.50 82 LEU A CA 1
ATOM 610 C C . LEU A 1 82 ? -18.232 -1.285 11.323 1.00 87.50 82 LEU A C 1
ATOM 612 O O . LEU A 1 82 ? -18.563 -1.510 12.482 1.00 87.50 82 LEU A O 1
ATOM 616 N N . ARG A 1 83 ? -18.617 -0.182 10.66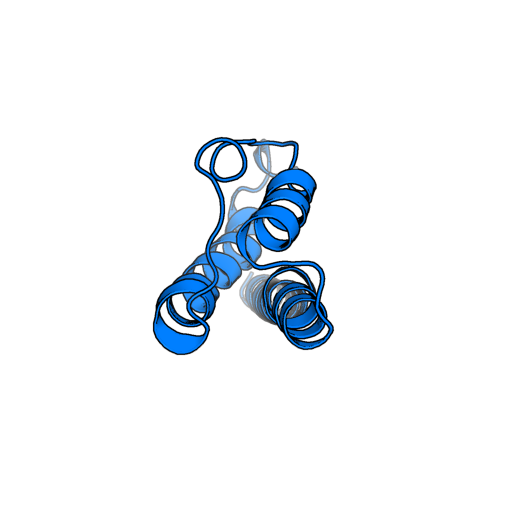7 1.00 85.50 83 ARG A N 1
ATOM 617 C CA . ARG A 1 83 ? -19.544 0.827 11.214 1.00 85.50 83 ARG A CA 1
ATOM 618 C C . ARG A 1 83 ? -21.004 0.375 11.239 1.00 85.50 83 ARG A C 1
ATOM 620 O O . ARG A 1 83 ? -21.781 0.982 11.956 1.00 85.50 83 ARG A O 1
ATOM 627 N N . LYS A 1 84 ? -21.386 -0.622 10.433 1.00 85.94 84 LYS A N 1
ATOM 628 C CA . LYS A 1 84 ? -22.733 -1.221 10.448 1.00 85.94 84 LYS A CA 1
ATOM 629 C C . LYS A 1 84 ? -22.859 -2.356 11.466 1.00 85.94 84 LYS A C 1
ATOM 631 O O . LYS A 1 84 ? -23.969 -2.659 11.886 1.00 85.94 84 LYS A O 1
ATOM 636 N N . LEU A 1 85 ? -21.746 -3.003 11.819 1.00 78.06 85 LEU A N 1
ATOM 637 C CA . LEU A 1 85 ? -21.701 -4.089 12.805 1.00 78.06 85 LEU A CA 1
ATOM 638 C C . LEU A 1 85 ? -21.617 -3.611 14.264 1.00 78.06 85 LEU A C 1
ATOM 640 O O . LEU A 1 85 ? -21.803 -4.429 15.163 1.00 78.06 85 LEU A O 1
ATOM 644 N N . GLY A 1 86 ? -21.277 -2.342 14.499 1.00 61.75 86 GLY A N 1
ATOM 645 C CA . GLY A 1 86 ? -21.186 -1.728 15.829 1.00 61.75 86 GLY A CA 1
ATOM 646 C C . GLY A 1 86 ? -22.161 -0.579 15.978 1.00 61.75 86 GLY A C 1
ATOM 647 O O . GLY A 1 86 ? -22.545 -0.324 17.137 1.00 61.75 86 GLY A O 1
#